Protein AF-A0A392QBZ6-F1 (afdb_monomer)

Structure (mmCIF, N/CA/C/O backbone):
data_AF-A0A392QBZ6-F1
#
_entry.id   AF-A0A392QBZ6-F1
#
loop_
_atom_site.group_PDB
_atom_site.id
_atom_site.type_symbol
_atom_site.label_atom_id
_atom_site.label_alt_id
_atom_site.label_comp_id
_atom_site.label_asym_id
_atom_site.label_entity_id
_atom_site.label_seq_id
_atom_site.pdbx_PDB_ins_code
_atom_site.Cartn_x
_atom_site.Cartn_y
_atom_site.Cartn_z
_atom_site.occupancy
_atom_site.B_iso_or_equiv
_atom_site.auth_seq_id
_atom_site.auth_comp_id
_atom_site.auth_asym_id
_atom_site.auth_atom_id
_atom_site.pdbx_PDB_model_num
ATOM 1 N N . MET A 1 1 ? 3.480 0.646 -21.022 1.00 53.38 1 MET A N 1
ATOM 2 C CA . MET A 1 1 ? 3.892 0.809 -19.615 1.00 53.38 1 MET A CA 1
ATOM 3 C C . MET A 1 1 ? 3.677 2.261 -19.239 1.00 53.38 1 MET A C 1
ATOM 5 O O . MET A 1 1 ? 4.171 3.133 -19.942 1.00 53.38 1 MET A O 1
ATOM 9 N N . GLN A 1 2 ? 2.853 2.525 -18.231 1.00 59.28 2 GLN A N 1
ATOM 10 C CA . GLN A 1 2 ? 2.609 3.879 -17.743 1.00 59.28 2 GLN A CA 1
ATOM 11 C C . GLN A 1 2 ? 3.702 4.184 -16.714 1.00 59.28 2 GLN A C 1
ATOM 13 O O . GLN A 1 2 ? 3.864 3.415 -15.771 1.00 59.28 2 GLN A O 1
ATOM 18 N N . CYS A 1 3 ? 4.499 5.237 -16.916 1.00 62.81 3 CYS A N 1
ATOM 19 C CA . CYS A 1 3 ? 5.548 5.598 -15.961 1.00 62.81 3 CYS A CA 1
ATOM 20 C C . CYS A 1 3 ? 4.908 6.022 -14.635 1.00 62.81 3 CYS A C 1
ATOM 22 O O . CYS A 1 3 ? 4.294 7.086 -14.546 1.00 62.81 3 CYS A O 1
ATOM 24 N N . VAL A 1 4 ? 5.055 5.191 -13.606 1.00 68.31 4 VAL A N 1
ATOM 25 C CA . VAL A 1 4 ? 4.699 5.538 -12.231 1.00 68.31 4 VAL A CA 1
ATOM 26 C C . VAL A 1 4 ? 5.956 6.085 -11.566 1.00 68.31 4 VAL A C 1
ATOM 28 O O . VAL A 1 4 ? 6.981 5.413 -11.522 1.00 68.31 4 VAL A O 1
ATOM 31 N N . THR A 1 5 ? 5.909 7.315 -11.063 1.00 75.75 5 THR A N 1
ATOM 32 C CA . THR A 1 5 ? 7.007 7.855 -10.248 1.00 75.75 5 THR A CA 1
ATOM 33 C C . THR A 1 5 ? 6.966 7.221 -8.859 1.00 75.75 5 THR A C 1
ATOM 35 O O . THR A 1 5 ? 5.902 7.234 -8.231 1.00 75.75 5 THR A O 1
ATOM 38 N N . VAL A 1 6 ? 8.106 6.731 -8.372 1.00 84.31 6 VAL A N 1
ATOM 39 C CA . VAL A 1 6 ? 8.250 6.112 -7.045 1.00 84.31 6 VAL A CA 1
ATOM 40 C C . VAL A 1 6 ? 8.928 7.088 -6.074 1.00 84.31 6 VAL A C 1
ATOM 42 O O . VAL A 1 6 ? 9.812 7.839 -6.482 1.00 84.31 6 VAL A O 1
ATOM 45 N N . GLY A 1 7 ? 8.527 7.105 -4.802 1.00 86.00 7 GLY A N 1
ATOM 46 C CA . GLY A 1 7 ? 9.168 7.913 -3.761 1.00 86.00 7 GLY A CA 1
ATOM 47 C C . GLY A 1 7 ? 8.453 7.865 -2.410 1.00 86.00 7 GLY A C 1
ATOM 48 O O . GLY A 1 7 ? 7.360 7.319 -2.289 1.00 86.00 7 GLY A O 1
ATOM 49 N N . ALA A 1 8 ? 9.064 8.471 -1.396 1.00 89.38 8 ALA A N 1
ATOM 50 C CA . ALA A 1 8 ? 8.476 8.681 -0.075 1.00 89.38 8 ALA A CA 1
ATOM 51 C C . ALA A 1 8 ? 8.685 10.138 0.356 1.00 89.38 8 ALA A C 1
ATOM 53 O O . ALA A 1 8 ? 9.631 10.788 -0.094 1.00 89.38 8 ALA A O 1
ATOM 54 N N . GLY A 1 9 ? 7.808 10.664 1.206 1.00 91.19 9 GLY A N 1
ATOM 55 C CA . GLY A 1 9 ? 7.902 12.044 1.670 1.00 91.19 9 GLY A CA 1
ATOM 56 C C . GLY A 1 9 ? 6.989 12.353 2.848 1.00 91.19 9 GLY A C 1
ATOM 57 O O . GLY A 1 9 ? 6.256 11.492 3.332 1.00 91.19 9 GLY A O 1
ATOM 58 N N . VAL A 1 10 ? 7.040 13.607 3.292 1.00 90.62 10 VAL A N 1
ATOM 59 C CA . VAL A 1 10 ? 6.206 14.142 4.371 1.00 90.62 10 VAL A CA 1
ATOM 60 C C . VAL A 1 10 ? 5.383 15.294 3.815 1.00 90.62 10 VAL A C 1
ATOM 62 O O . VAL A 1 10 ? 5.911 16.164 3.121 1.00 90.62 10 VAL A O 1
ATOM 65 N N . ILE A 1 11 ? 4.087 15.284 4.095 1.00 86.75 11 ILE A N 1
ATOM 66 C CA . ILE A 1 11 ? 3.192 16.409 3.870 1.00 86.75 11 ILE A CA 1
ATOM 67 C C . ILE A 1 11 ? 3.100 17.150 5.210 1.00 86.75 11 ILE A C 1
ATOM 69 O O . ILE A 1 11 ? 2.586 16.579 6.178 1.00 86.75 11 ILE A O 1
ATOM 73 N N . PRO A 1 12 ? 3.625 18.385 5.294 1.00 83.06 12 PRO A N 1
ATOM 74 C CA . PRO A 1 12 ? 3.577 19.166 6.521 1.00 83.06 12 PRO A CA 1
ATOM 75 C C . PRO A 1 12 ? 2.129 19.504 6.894 1.00 83.06 12 PRO A C 1
ATOM 77 O O . PRO A 1 12 ? 1.259 19.647 6.024 1.00 83.06 12 PRO A O 1
ATOM 80 N N . SER A 1 13 ? 1.876 19.651 8.193 1.00 79.44 13 SER A N 1
ATOM 81 C CA . SER A 1 13 ? 0.563 20.036 8.707 1.00 79.44 13 SER A CA 1
ATOM 82 C C . SER A 1 13 ? 0.131 21.406 8.153 1.00 79.44 13 SER A C 1
ATOM 84 O O . SER A 1 13 ? 0.948 22.288 7.886 1.00 79.44 13 SER A O 1
ATOM 86 N N . GLY A 1 14 ? -1.172 21.574 7.901 1.00 69.25 14 GLY A N 1
ATOM 87 C CA . GLY A 1 14 ? -1.750 22.830 7.397 1.00 69.25 14 GLY A CA 1
ATOM 88 C C . GLY A 1 14 ? -2.038 22.902 5.889 1.00 69.25 14 GLY A C 1
ATOM 89 O O . GLY A 1 14 ? -2.793 23.778 5.471 1.00 69.25 14 GLY A O 1
ATOM 90 N N . PHE A 1 15 ? -1.555 21.963 5.066 1.00 63.72 15 PHE A N 1
ATOM 91 C CA . PHE A 1 15 ? -1.944 21.854 3.644 1.00 63.72 15 PHE A CA 1
ATOM 92 C C . PHE A 1 15 ? -3.165 20.939 3.433 1.00 63.72 15 PHE A C 1
ATOM 94 O O . PHE A 1 15 ? -3.128 19.979 2.668 1.00 63.72 15 PHE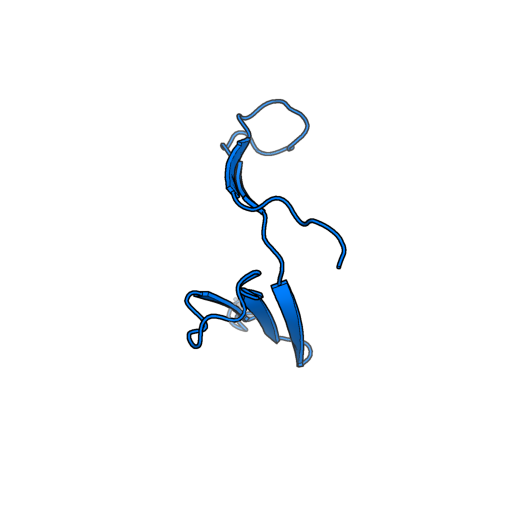 A O 1
ATOM 101 N N . GLY A 1 16 ? -4.272 21.228 4.121 1.00 61.28 16 GLY A N 1
ATOM 102 C CA . GLY A 1 16 ? -5.567 20.578 3.868 1.00 61.28 16 GLY A CA 1
ATOM 103 C C . GLY A 1 16 ? -5.781 19.198 4.505 1.00 61.28 16 GLY A C 1
ATOM 104 O O . GLY A 1 16 ? -6.890 18.675 4.416 1.00 61.28 16 GLY A O 1
ATOM 105 N N . SER A 1 17 ? -4.787 18.628 5.196 1.00 58.25 17 SER A N 1
ATOM 106 C CA . SER A 1 17 ? -5.047 17.548 6.155 1.00 58.25 17 SER A CA 1
ATOM 107 C C . SER A 1 17 ? -5.595 18.168 7.434 1.00 58.25 17 SER A C 1
ATOM 109 O O . SER A 1 17 ? -4.924 18.988 8.052 1.00 58.25 17 SER A O 1
ATOM 111 N N . GLY A 1 18 ? -6.808 17.792 7.840 1.00 60.75 18 GLY A N 1
ATOM 112 C CA . GLY A 1 18 ? -7.415 18.223 9.106 1.00 60.75 18 GLY A CA 1
ATOM 113 C C . GLY A 1 18 ? -6.713 17.687 10.364 1.00 60.75 18 GLY A C 1
ATOM 114 O O . GLY A 1 18 ? -7.278 17.791 11.448 1.00 60.75 18 GLY A O 1
ATOM 115 N N . SER A 1 19 ? -5.526 17.087 10.225 1.00 64.44 19 SER A N 1
ATOM 116 C CA . SER A 1 19 ? -4.649 16.675 11.318 1.00 64.44 19 SER A CA 1
ATOM 117 C C . SER A 1 19 ? -3.634 17.774 11.634 1.00 64.44 19 SER A C 1
ATOM 119 O O . SER A 1 19 ? -3.001 18.328 10.735 1.00 64.44 19 SER A O 1
ATOM 121 N N . GLU A 1 20 ? -3.413 18.048 12.920 1.00 69.94 20 GLU A N 1
ATOM 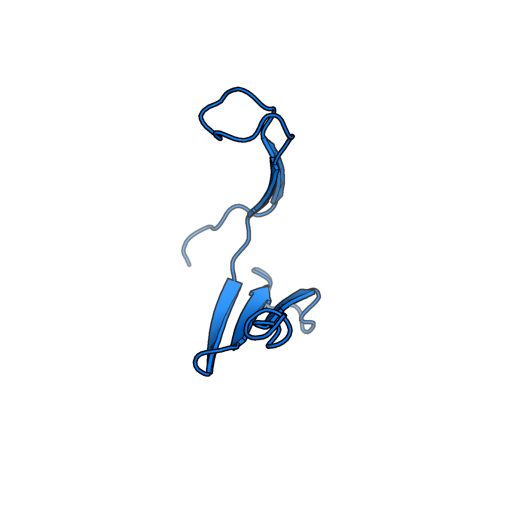122 C CA . GLU A 1 20 ? -2.295 18.897 13.369 1.00 69.94 20 GLU A CA 1
ATOM 123 C C . GLU A 1 20 ? -0.926 18.211 13.176 1.00 69.94 20 GLU A C 1
ATOM 125 O O . GLU A 1 20 ? 0.125 18.838 13.299 1.00 69.94 20 GLU A O 1
ATOM 130 N N . GLU A 1 21 ? -0.945 16.925 12.824 1.00 77.19 21 GLU A N 1
ATOM 131 C CA . GLU A 1 21 ? 0.215 16.057 12.653 1.00 77.19 21 GLU A CA 1
ATOM 132 C C . GLU A 1 21 ? 0.701 16.011 11.197 1.00 77.19 21 GLU A C 1
ATOM 134 O O . GLU A 1 21 ? -0.089 16.101 10.250 1.00 77.19 21 GLU A O 1
ATOM 139 N N . GLU A 1 22 ? 2.014 15.839 11.032 1.00 82.25 22 GLU A N 1
ATOM 140 C CA . GLU A 1 22 ? 2.671 15.621 9.743 1.00 82.25 22 GLU A CA 1
ATOM 141 C C . GLU A 1 22 ? 2.283 14.254 9.154 1.00 82.25 22 GLU A C 1
ATOM 143 O O . GLU A 1 22 ? 2.329 13.229 9.835 1.00 82.25 22 GLU A O 1
ATOM 148 N N . LEU A 1 23 ? 1.933 14.219 7.864 1.00 85.25 23 LEU A N 1
ATOM 149 C CA . LEU A 1 23 ? 1.559 12.984 7.173 1.00 85.25 23 LEU A CA 1
ATOM 150 C C . LEU A 1 23 ? 2.735 12.435 6.366 1.00 85.25 23 LEU A C 1
ATOM 152 O O . LEU A 1 23 ? 3.159 13.034 5.380 1.00 85.25 23 LEU A O 1
ATOM 156 N N . MET A 1 24 ? 3.225 11.253 6.725 1.00 89.06 24 MET A N 1
ATOM 157 C CA . MET A 1 24 ? 4.178 10.512 5.896 1.00 89.06 24 MET A CA 1
ATOM 158 C C . MET A 1 24 ? 3.445 9.745 4.791 1.00 89.06 24 MET A C 1
ATOM 160 O O . MET A 1 24 ? 2.415 9.122 5.042 1.00 89.06 24 MET A O 1
ATOM 164 N N . TYR A 1 25 ? 3.983 9.756 3.571 1.00 88.50 25 TYR A N 1
ATOM 165 C CA . TYR A 1 25 ? 3.411 9.027 2.440 1.00 88.50 25 TYR A CA 1
ATOM 166 C C . TYR A 1 25 ? 4.47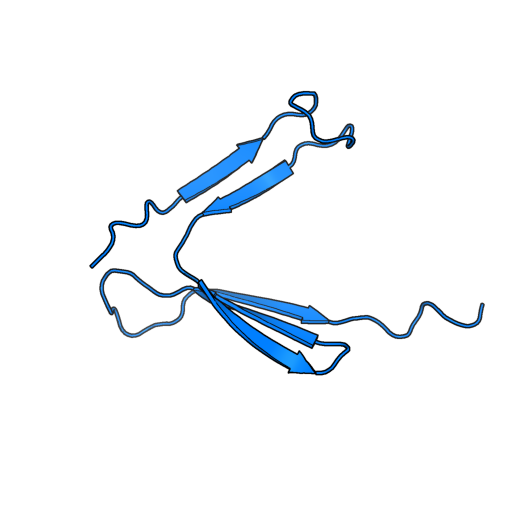3 8.289 1.623 1.00 88.50 25 TYR A C 1
ATOM 168 O O . TYR A 1 25 ? 5.632 8.699 1.543 1.00 88.50 25 TYR A O 1
ATOM 176 N N . MET A 1 26 ? 4.037 7.213 0.969 1.00 88.62 26 MET A N 1
ATOM 177 C CA . MET A 1 26 ? 4.788 6.492 -0.056 1.00 88.62 26 MET A CA 1
ATOM 178 C C . MET A 1 26 ? 3.980 6.487 -1.352 1.00 88.62 26 MET A C 1
ATOM 180 O O . MET A 1 26 ? 2.771 6.268 -1.345 1.00 88.62 26 MET A O 1
ATOM 184 N N . ARG A 1 27 ? 4.656 6.716 -2.475 1.00 88.00 27 ARG A N 1
ATOM 185 C CA . ARG A 1 27 ? 4.108 6.638 -3.826 1.00 88.00 27 ARG A CA 1
ATOM 186 C C . ARG A 1 27 ? 4.879 5.561 -4.571 1.00 88.00 27 ARG A C 1
ATOM 188 O O . ARG A 1 27 ? 6.078 5.697 -4.763 1.00 88.00 27 ARG A O 1
ATOM 195 N N . ALA A 1 28 ? 4.202 4.503 -4.983 1.00 85.94 28 ALA A N 1
ATOM 196 C CA . ALA A 1 28 ? 4.755 3.444 -5.819 1.00 85.94 28 ALA A CA 1
ATOM 197 C C . ALA A 1 28 ? 3.606 2.765 -6.575 1.00 85.94 28 ALA A C 1
ATOM 199 O O . ALA A 1 28 ? 2.446 3.157 -6.421 1.00 85.94 28 ALA A O 1
ATOM 200 N N . ASN A 1 29 ? 3.922 1.763 -7.393 1.00 86.06 29 ASN A N 1
ATOM 201 C CA . ASN A 1 29 ? 2.902 0.873 -7.929 1.00 86.06 29 ASN A CA 1
ATOM 202 C C . ASN A 1 29 ? 2.604 -0.217 -6.891 1.00 86.06 29 ASN A C 1
ATOM 204 O O . ASN A 1 29 ? 3.534 -0.833 -6.371 1.00 86.06 29 ASN A O 1
ATOM 208 N N . PHE A 1 30 ? 1.330 -0.435 -6.580 1.00 88.25 30 PHE A N 1
ATOM 209 C CA . PHE A 1 30 ? 0.897 -1.439 -5.615 1.00 88.25 30 PHE A CA 1
ATOM 210 C C . PHE A 1 30 ? -0.212 -2.295 -6.215 1.00 88.25 30 PHE A C 1
ATOM 212 O O . PHE A 1 30 ? -1.149 -1.769 -6.815 1.00 88.25 30 PHE A O 1
ATOM 219 N N . GLU A 1 31 ? -0.144 -3.602 -5.993 1.00 90.62 31 GLU A N 1
ATOM 220 C CA . GLU A 1 31 ? -1.293 -4.485 -6.148 1.00 90.62 31 GLU A CA 1
ATOM 221 C C . GLU A 1 31 ? -2.133 -4.416 -4.867 1.00 90.62 31 GLU A C 1
ATOM 223 O O . GLU A 1 31 ? -1.640 -4.698 -3.772 1.00 90.62 31 GLU A O 1
ATOM 228 N N . HIS A 1 32 ? -3.394 -4.004 -5.001 1.00 93.62 32 HIS A N 1
ATOM 229 C CA . HIS A 1 32 ? -4.365 -4.006 -3.907 1.00 93.62 32 HIS A CA 1
ATOM 230 C C . HIS A 1 32 ? -5.122 -5.328 -3.899 1.00 93.62 32 HIS A C 1
ATOM 232 O O . HIS A 1 32 ? -5.728 -5.712 -4.900 1.00 93.62 32 HIS A O 1
ATOM 238 N N . VAL A 1 33 ? -5.101 -6.009 -2.758 1.00 95.50 33 VAL A N 1
ATOM 239 C CA . VAL A 1 33 ? -5.768 -7.292 -2.558 1.00 95.50 33 VAL A CA 1
ATOM 240 C C . VAL A 1 33 ? -6.716 -7.174 -1.375 1.00 95.50 33 VAL A C 1
ATOM 242 O O . VAL A 1 33 ? -6.315 -6.887 -0.248 1.00 95.50 33 VAL A O 1
ATOM 245 N N . VAL A 1 34 ? -7.997 -7.429 -1.620 1.00 96.44 34 VAL A N 1
ATOM 246 C CA . VAL A 1 34 ? -9.013 -7.485 -0.567 1.00 96.44 34 VAL A CA 1
ATOM 247 C C . VAL A 1 34 ? -9.139 -8.930 -0.098 1.00 96.44 34 VAL A C 1
ATOM 249 O O . VAL A 1 34 ? -9.551 -9.799 -0.864 1.00 96.44 34 VAL A O 1
ATOM 252 N N . GLY A 1 35 ? -8.783 -9.190 1.161 1.00 92.12 35 GLY A N 1
ATOM 253 C CA . GLY A 1 35 ? -8.889 -10.523 1.752 1.00 92.12 35 GLY A CA 1
ATOM 254 C C . GLY A 1 35 ? -10.317 -10.842 2.196 1.00 92.12 35 GLY A C 1
ATOM 255 O O . GLY A 1 35 ? -10.913 -11.820 1.750 1.00 92.12 35 GLY A O 1
ATOM 256 N N . ASN A 1 36 ? -10.880 -10.016 3.082 1.00 91.69 36 ASN A N 1
ATOM 257 C CA . ASN A 1 36 ? -12.254 -10.126 3.576 1.00 91.69 36 ASN A CA 1
ATOM 258 C C . ASN A 1 36 ? -12.765 -8.751 4.058 1.00 91.69 36 ASN A C 1
ATOM 260 O O . ASN A 1 36 ? -12.082 -7.742 3.915 1.00 91.69 36 ASN A O 1
ATOM 264 N N . VAL A 1 37 ? -13.959 -8.706 4.660 1.00 93.75 37 VAL A N 1
ATOM 265 C CA . VAL A 1 37 ? -14.571 -7.467 5.194 1.00 93.75 37 VAL A CA 1
ATOM 266 C C . VAL A 1 37 ? -13.729 -6.741 6.260 1.00 93.75 37 VAL A C 1
ATOM 268 O O . VAL A 1 37 ? -13.903 -5.547 6.483 1.00 93.75 37 VAL A O 1
ATOM 271 N N . ASP A 1 38 ? -12.827 -7.462 6.916 1.00 94.56 38 ASP A N 1
ATOM 272 C CA . ASP A 1 38 ? -11.958 -7.003 7.995 1.00 94.56 38 ASP A CA 1
ATOM 273 C C . ASP A 1 38 ? -10.474 -6.921 7.566 1.00 94.56 38 ASP A C 1
ATOM 275 O O . ASP A 1 38 ? -9.634 -6.589 8.405 1.00 94.56 38 ASP A O 1
ATOM 279 N N . SER A 1 39 ? -10.112 -7.242 6.314 1.00 94.94 39 SER A N 1
ATOM 280 C CA . SER A 1 39 ? -8.705 -7.320 5.898 1.00 94.94 39 SER A CA 1
ATOM 281 C C . SER A 1 39 ? -8.456 -6.946 4.442 1.00 94.94 39 SER A C 1
ATOM 283 O O . SER A 1 39 ? -9.063 -7.517 3.531 1.00 94.94 39 SER A O 1
ATOM 285 N N . GLU A 1 40 ? -7.439 -6.126 4.228 1.00 97.38 40 GLU A N 1
ATOM 286 C CA . GLU A 1 40 ? -6.884 -5.812 2.913 1.00 97.38 40 GLU A CA 1
ATOM 287 C C . GLU A 1 40 ? -5.355 -5.707 2.975 1.00 97.38 40 GLU A C 1
ATOM 289 O O . GLU A 1 40 ? -4.768 -5.535 4.050 1.00 97.38 40 GLU A O 1
ATOM 294 N N . SER A 1 41 ? -4.706 -5.827 1.820 1.00 95.25 41 SER A N 1
ATOM 295 C CA . SER A 1 41 ? -3.263 -5.684 1.680 1.00 95.25 41 SER A CA 1
ATOM 296 C C . SER A 1 41 ? -2.865 -4.928 0.420 1.00 95.25 41 SER A C 1
ATOM 298 O O . SER A 1 41 ? -3.571 -4.916 -0.589 1.00 95.25 41 SER A O 1
ATOM 300 N N . PHE A 1 42 ? -1.699 -4.294 0.499 1.00 93.19 42 PHE A N 1
ATOM 301 C CA . PHE A 1 42 ? -1.057 -3.593 -0.604 1.00 93.19 42 PHE A CA 1
ATOM 302 C C . PHE A 1 42 ? 0.346 -4.154 -0.793 1.00 93.19 42 PHE A C 1
ATOM 304 O O . PHE A 1 42 ? 1.152 -4.165 0.139 1.00 93.19 42 PHE A O 1
ATOM 311 N N . HIS A 1 43 ? 0.627 -4.609 -2.003 1.00 90.25 43 HIS A N 1
ATOM 312 C CA . HIS A 1 43 ? 1.848 -5.305 -2.378 1.00 90.25 43 HIS A CA 1
ATOM 313 C C . HIS A 1 43 ? 2.646 -4.439 -3.342 1.00 90.25 43 HIS A C 1
ATOM 315 O O . HIS A 1 43 ? 2.164 -4.145 -4.433 1.00 90.25 43 HIS A O 1
ATOM 321 N N . LEU A 1 44 ? 3.846 -4.000 -2.957 1.00 87.50 44 LEU A N 1
ATOM 322 C CA . LEU A 1 44 ? 4.660 -3.155 -3.828 1.00 87.50 44 LEU A CA 1
ATOM 323 C C . LEU A 1 44 ? 5.078 -3.938 -5.080 1.00 87.50 44 LEU A C 1
ATOM 325 O O . LEU A 1 44 ? 5.682 -5.007 -4.983 1.00 87.50 44 LEU A O 1
ATOM 329 N N . ILE A 1 45 ? 4.760 -3.386 -6.249 1.00 84.19 45 ILE A N 1
ATOM 330 C CA . ILE A 1 45 ? 5.162 -3.912 -7.551 1.00 84.19 45 ILE A CA 1
ATOM 331 C C . ILE A 1 45 ? 6.436 -3.184 -7.957 1.00 84.19 45 ILE A C 1
ATOM 333 O O . ILE A 1 45 ? 6.426 -1.972 -8.194 1.00 84.19 45 ILE A O 1
ATOM 337 N N . ASN A 1 46 ? 7.533 -3.930 -8.047 1.00 74.00 46 ASN A N 1
ATOM 338 C CA . ASN A 1 46 ? 8.795 -3.379 -8.506 1.00 74.00 46 ASN A CA 1
ATOM 339 C C . ASN A 1 46 ? 8.696 -3.048 -10.011 1.00 74.00 46 ASN A C 1
ATOM 341 O O . ASN A 1 46 ? 8.394 -3.952 -10.793 1.00 74.00 46 ASN A O 1
ATOM 345 N N . PRO A 1 47 ? 8.927 -1.793 -10.444 1.00 68.88 47 PRO A N 1
ATOM 346 C CA . PRO A 1 47 ? 8.874 -1.432 -11.863 1.00 68.88 47 PRO A CA 1
ATOM 347 C C . PRO A 1 47 ? 9.893 -2.186 -12.729 1.00 68.88 47 PRO A C 1
ATOM 349 O O . PRO A 1 47 ? 9.655 -2.342 -13.924 1.00 68.88 47 PRO A O 1
ATOM 352 N N . ASP A 1 48 ? 10.986 -2.669 -12.133 1.00 70.88 48 ASP A N 1
ATOM 353 C CA . ASP A 1 48 ? 12.072 -3.355 -12.841 1.00 70.88 48 ASP A CA 1
ATOM 354 C C . ASP A 1 48 ? 11.918 -4.890 -12.867 1.00 70.88 48 ASP A C 1
ATOM 356 O O . ASP A 1 48 ? 12.866 -5.590 -13.216 1.00 70.88 48 ASP A O 1
ATOM 360 N N . GLU A 1 49 ? 10.751 -5.433 -12.475 1.00 63.44 49 GLU A N 1
ATOM 361 C CA . GLU A 1 49 ? 10.461 -6.887 -12.440 1.00 63.44 49 GLU A CA 1
ATOM 362 C C . GLU A 1 49 ? 11.495 -7.701 -11.624 1.00 63.44 49 GLU A C 1
ATOM 364 O O . GLU A 1 49 ? 11.626 -8.918 -11.769 1.00 63.44 49 GLU A O 1
ATOM 369 N N . CYS A 1 50 ? 12.258 -7.037 -10.750 1.00 61.06 50 CYS A N 1
ATOM 370 C CA . CYS A 1 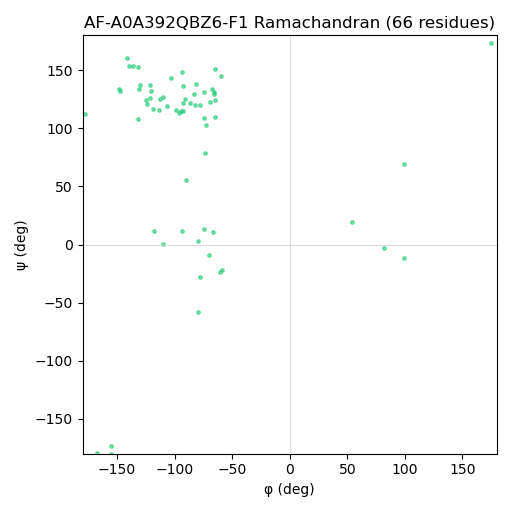50 ? 13.274 -7.688 -9.937 1.00 61.06 50 CYS A CA 1
ATOM 371 C C . CYS A 1 50 ? 12.588 -8.643 -8.951 1.00 61.06 50 CYS A C 1
ATOM 373 O O . CYS A 1 50 ? 11.618 -8.277 -8.283 1.00 61.06 50 CYS A O 1
ATOM 375 N N . THR A 1 51 ? 13.078 -9.882 -8.876 1.00 58.22 51 THR A N 1
ATOM 376 C CA . THR A 1 51 ? 12.434 -10.987 -8.157 1.00 58.22 51 THR A CA 1
ATOM 377 C C . THR A 1 51 ? 12.565 -10.824 -6.642 1.00 58.22 51 THR A C 1
ATOM 379 O O . THR A 1 51 ? 13.409 -11.448 -6.003 1.00 58.22 51 THR A O 1
ATOM 382 N N . GLY A 1 52 ? 11.736 -9.963 -6.064 1.00 57.47 52 GLY A N 1
ATOM 383 C 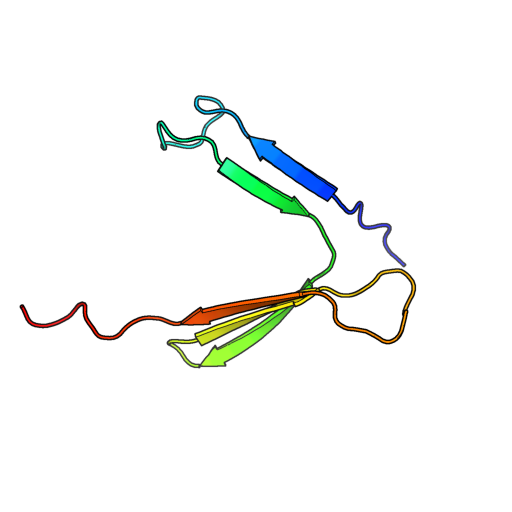CA . GLY A 1 52 ? 11.633 -9.750 -4.628 1.00 57.47 52 GLY A CA 1
ATOM 384 C C . GLY A 1 52 ? 10.542 -8.734 -4.321 1.00 57.47 52 GLY A C 1
ATOM 385 O O . GLY A 1 52 ? 10.672 -7.560 -4.652 1.00 57.47 52 GLY A O 1
ATOM 386 N N . GLN A 1 53 ? 9.456 -9.176 -3.686 1.00 58.78 53 GLN A N 1
ATOM 387 C CA . GLN A 1 53 ? 8.510 -8.255 -3.064 1.00 58.78 53 GLN A CA 1
ATOM 388 C C . GLN A 1 53 ? 9.178 -7.693 -1.808 1.00 58.78 53 GLN A C 1
ATOM 390 O O . GLN A 1 53 ? 9.296 -8.391 -0.804 1.00 58.78 53 GLN A O 1
ATOM 395 N N . GLU A 1 54 ? 9.659 -6.455 -1.875 1.00 74.56 54 GLU A N 1
ATOM 396 C CA . GLU A 1 54 ? 10.400 -5.852 -0.760 1.00 74.56 54 GLU A CA 1
ATOM 397 C C . GLU A 1 54 ? 9.475 -5.379 0.369 1.00 74.56 54 GLU A C 1
ATOM 399 O O . GLU A 1 54 ? 9.878 -5.364 1.531 1.00 74.56 54 GLU A O 1
ATOM 404 N N . LEU A 1 55 ? 8.223 -5.026 0.045 1.00 84.50 55 LEU A N 1
ATOM 405 C CA . LEU A 1 55 ? 7.276 -4.480 1.011 1.00 84.50 55 LEU A CA 1
ATOM 406 C C . LEU A 1 55 ? 5.825 -4.883 0.719 1.00 84.50 55 LEU A C 1
ATO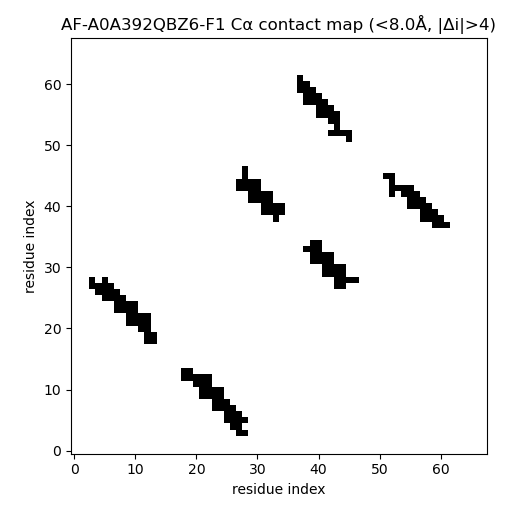M 408 O O . LEU A 1 55 ? 5.318 -4.699 -0.390 1.00 84.50 55 LEU A O 1
ATOM 412 N N . SER A 1 56 ? 5.146 -5.348 1.767 1.00 89.62 56 SER A N 1
ATOM 413 C CA . SER A 1 56 ? 3.699 -5.564 1.810 1.00 89.62 56 SER A CA 1
ATOM 414 C C . SER A 1 56 ? 3.124 -4.927 3.068 1.00 89.62 56 SER A C 1
ATOM 416 O O . SER A 1 56 ? 3.663 -5.115 4.159 1.00 89.62 56 SER A O 1
ATOM 418 N N . VAL A 1 57 ? 2.023 -4.193 2.925 1.00 92.44 57 VAL A N 1
ATOM 419 C CA . VAL A 1 57 ? 1.299 -3.573 4.042 1.00 92.44 57 VAL A CA 1
ATOM 420 C C . VAL A 1 57 ? -0.025 -4.298 4.224 1.00 92.44 57 VAL A C 1
ATOM 422 O O . VAL A 1 57 ? -0.786 -4.429 3.269 1.00 92.44 57 VAL A O 1
ATOM 425 N N . PHE A 1 58 ? -0.301 -4.753 5.446 1.00 94.75 58 PHE A N 1
ATOM 426 C CA . PHE A 1 58 ? -1.543 -5.436 5.803 1.00 94.75 58 PHE A CA 1
ATOM 427 C C . PHE A 1 58 ? -2.345 -4.570 6.762 1.00 94.75 58 PHE A C 1
ATOM 429 O O . PHE A 1 58 ? -1.852 -4.178 7.821 1.00 94.75 58 PHE A O 1
ATOM 436 N N . LEU A 1 59 ? -3.592 -4.302 6.400 1.00 94.62 59 LEU A N 1
ATOM 437 C CA . LEU A 1 59 ? -4.541 -3.590 7.236 1.00 94.62 59 LEU A CA 1
ATOM 438 C C . LEU A 1 59 ? -5.554 -4.603 7.755 1.00 94.62 59 LEU A C 1
ATOM 440 O O . LEU A 1 59 ? -6.239 -5.274 6.985 1.00 94.62 59 LEU A O 1
ATOM 444 N N . LEU A 1 60 ? -5.616 -4.731 9.079 1.00 94.44 60 LEU A N 1
ATOM 445 C CA . LEU A 1 60 ? -6.507 -5.653 9.772 1.00 94.44 60 LEU A CA 1
ATOM 446 C C . LEU A 1 60 ? -7.404 -4.861 10.714 1.00 94.44 60 LEU A C 1
ATOM 448 O O . LEU A 1 60 ? -6.927 -4.123 11.581 1.00 94.44 60 LEU A O 1
ATOM 452 N N . ARG A 1 61 ? -8.715 -5.048 10.591 1.00 91.88 61 ARG A N 1
ATOM 453 C CA . ARG A 1 61 ? -9.673 -4.477 11.530 1.00 91.88 61 ARG A CA 1
ATOM 454 C C . ARG A 1 61 ? -9.620 -5.254 12.842 1.00 91.88 61 ARG A C 1
ATOM 456 O O . ARG A 1 61 ? -10.077 -6.393 12.936 1.00 91.88 61 ARG A O 1
ATOM 463 N N . SER A 1 62 ? -9.083 -4.625 13.886 1.00 84.25 62 SER A N 1
ATOM 464 C CA . SER A 1 62 ? -9.123 -5.196 15.233 1.00 84.25 62 SER A CA 1
ATOM 465 C C . SER A 1 62 ? -10.565 -5.268 15.741 1.00 84.25 62 SER A C 1
ATOM 467 O O . SER A 1 62 ? -11.295 -4.276 15.732 1.00 84.25 62 SER A O 1
ATOM 469 N N . ARG A 1 63 ? -10.977 -6.441 16.235 1.00 76.31 63 ARG A N 1
ATOM 470 C CA . ARG A 1 63 ? -12.304 -6.651 16.840 1.00 76.31 63 ARG A CA 1
ATOM 471 C C . ARG A 1 63 ? -12.409 -6.150 18.285 1.00 76.31 63 ARG A C 1
ATOM 473 O O . ARG A 1 63 ? -13.462 -6.284 18.894 1.00 76.31 63 ARG A O 1
ATOM 480 N N . LEU A 1 64 ? -11.358 -5.536 18.833 1.00 68.50 64 LEU A N 1
ATOM 481 C CA . LEU A 1 64 ? -11.315 -5.056 20.223 1.00 68.50 64 LEU A CA 1
ATOM 482 C C . LEU A 1 64 ? -12.128 -3.770 20.497 1.00 68.50 64 LEU A C 1
ATOM 484 O O . LEU A 1 64 ? -11.979 -3.176 21.558 1.00 68.50 64 LEU A O 1
ATOM 488 N N . GLY A 1 65 ? -12.998 -3.341 19.577 1.00 63.81 65 GLY A N 1
ATOM 489 C CA . GLY A 1 65 ? -13.711 -2.059 19.652 1.00 63.81 65 GLY A CA 1
ATOM 490 C C . GLY A 1 65 ? -15.239 -2.119 19.743 1.00 63.81 65 GLY A C 1
ATOM 491 O O . GLY A 1 65 ? -15.873 -1.086 19.567 1.00 63.81 65 GLY A O 1
ATOM 492 N N . VAL A 1 66 ? -15.856 -3.281 19.983 1.00 61.03 66 VAL A N 1
ATOM 493 C CA . VAL A 1 66 ? -17.300 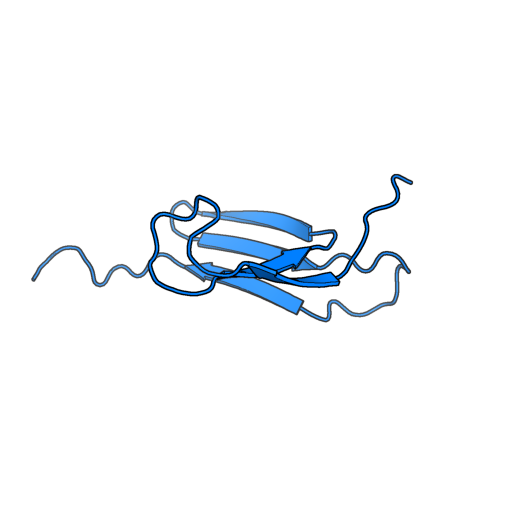-3.367 20.279 1.00 61.03 66 VAL A CA 1
ATOM 494 C C . VAL A 1 66 ? -17.490 -4.247 21.515 1.00 61.03 66 VAL A C 1
ATOM 496 O O . VAL A 1 66 ? -17.323 -5.462 21.431 1.00 61.03 66 VAL A O 1
ATOM 499 N N . ASN A 1 67 ? -17.854 -3.607 22.633 1.00 52.16 67 ASN A N 1
ATOM 500 C CA . ASN A 1 67 ? -18.001 -4.088 24.022 1.00 52.1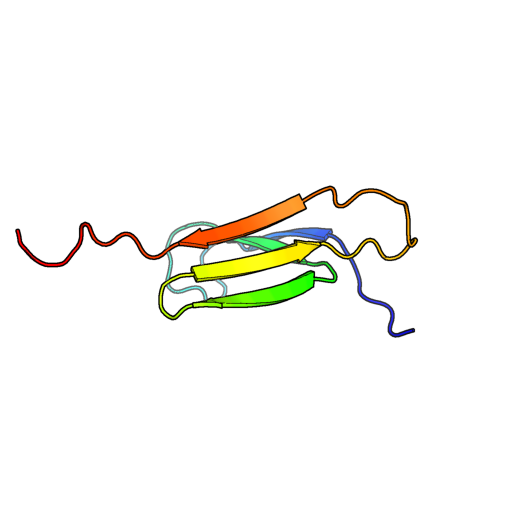6 67 ASN A CA 1
ATOM 501 C C . ASN A 1 67 ? -16.818 -3.795 24.967 1.00 52.16 67 ASN A C 1
ATOM 503 O O . ASN A 1 67 ? -16.163 -4.717 25.456 1.00 52.16 67 ASN A O 1
ATOM 507 N N . ARG A 1 68 ? -16.627 -2.512 25.300 1.00 50.78 68 ARG A N 1
ATOM 508 C CA . ARG A 1 68 ? -16.441 -2.055 26.687 1.00 50.78 68 ARG A CA 1
ATOM 509 C C . ARG A 1 68 ? -17.200 -0.755 26.896 1.00 50.78 68 ARG A C 1
ATOM 511 O O . ARG A 1 68 ? -17.089 0.107 26.000 1.00 50.78 68 ARG A O 1
#

Organism: NCBI:txid97028

Solvent-accessible surface area (backbone atoms only — not comparable to full-atom values): 4588 Å² total; per-residue (Å²): 136,82,91,73,75,70,52,72,52,72,47,65,52,75,76,80,53,96,45,91,57,68,44,75,50,77,42,66,52,61,52,78,45,79,75,53,102,50,30,36,35,40,35,48,50,60,92,80,71,58,96,6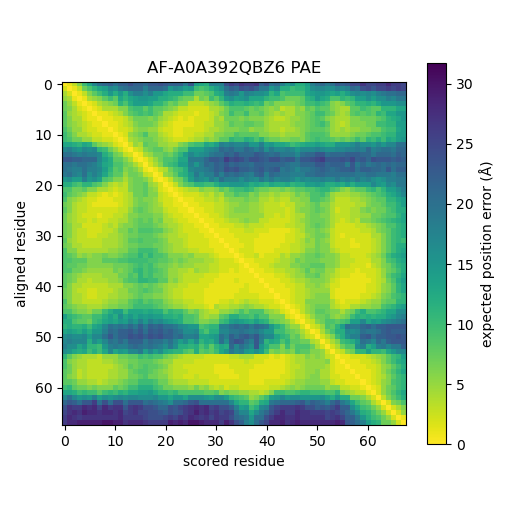2,77,87,50,71,51,78,50,70,64,74,77,89,78,77,89,131

pLDDT: mean 79.33, std 13.71, range [50.78, 97.38]

Mean predicted aligned error: 9.34 Å

Foldseek 3Di:
DDDFDWDKDWDQPPPPPPDNDIDIDTGADWDWADDDPFKIKTFGDDPVNPPDRPDMDIGGHDPPPPDD

Secondary structure (DSSP, 8-state):
---PPPEEEEE-TTSS-S-SSPEEEEESEEEEEEEETTEEEEEEE-TT--S----EEEEE--STTS--

Sequence (68 aa):
MQCVTVGAGVIPSGFGSGSEEELMYMRANFEHVVGNVDSESFHLINPDECTGQELSVFLLRSRLGVNR

Radius of gyration: 16.01 Å; Cα contacts (8 Å, |Δi|>4): 91; chains: 1; bounding box: 31×34×46 Å

Nearest PDB structures (foldseek):
  8t7u-assembly1_A  TM=2.611E-01  e=3.688E+00  Mus musculus

InterPro domains:
  IPR006460 Protein MIZU-KUSSEI 1-like, plant [PF04759] (1-61)